Protein AF-A0A258BCK0-F1 (afdb_monomer)

Radius of gyration: 10.79 Å; Cα contacts (8 Å, |Δi|>4): 51; chains: 1; bounding box: 21×23×27 Å

Foldseek 3Di:
DCVVLQVQCVVVVHHWAQPVVVVCRNDIHDDDDDPVSVVSVVVSSVVVVVD

Sequence (51 aa):
AGARINLELLKRGIIVRPVGNYGLPQWLRISIGLPEENAAFIAALQEILAK

Structure (mmCIF, N/CA/C/O backbone):
data_AF-A0A258BCK0-F1
#
_entry.id   AF-A0A258BCK0-F1
#
loop_
_atom_site.group_PDB
_atom_site.id
_atom_site.type_symbol
_atom_site.label_atom_id
_atom_site.label_alt_id
_atom_site.label_comp_id
_atom_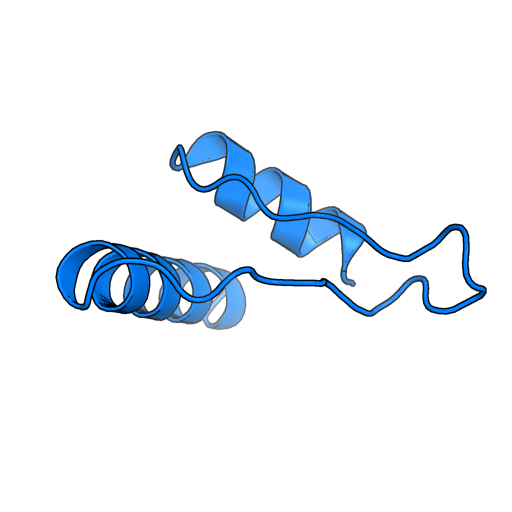site.label_asym_id
_atom_site.label_entity_id
_atom_site.label_seq_id
_atom_site.pdbx_PDB_ins_code
_atom_site.Cartn_x
_atom_site.Cartn_y
_atom_site.Cartn_z
_atom_site.occupancy
_atom_site.B_iso_or_equiv
_atom_site.auth_seq_id
_atom_site.auth_comp_id
_atom_site.auth_asym_id
_atom_site.auth_atom_id
_atom_site.pdbx_PDB_model_num
ATOM 1 N N . ALA A 1 1 ? -0.704 -9.848 -8.775 1.00 67.06 1 ALA A N 1
ATOM 2 C CA . ALA A 1 1 ? -1.096 -9.620 -7.366 1.00 67.06 1 ALA A CA 1
ATOM 3 C C . ALA A 1 1 ? -1.205 -8.129 -7.036 1.00 67.06 1 ALA A C 1
ATOM 5 O O . ALA A 1 1 ? -2.284 -7.704 -6.645 1.00 67.06 1 ALA A O 1
ATOM 6 N N . GLY A 1 2 ? -0.154 -7.329 -7.267 1.00 79.25 2 GLY A N 1
ATOM 7 C CA . GLY A 1 2 ? -0.134 -5.888 -6.959 1.00 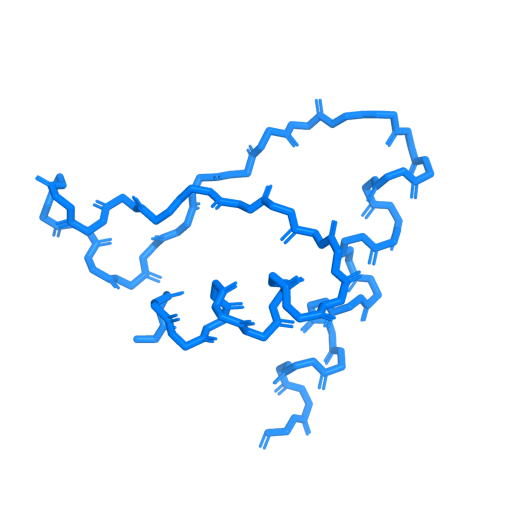79.25 2 GLY A CA 1
ATOM 8 C C . GLY A 1 2 ? -1.313 -5.080 -7.517 1.00 79.25 2 GLY A C 1
ATOM 9 O O . GLY A 1 2 ? -1.913 -4.308 -6.782 1.00 79.25 2 GLY A O 1
ATOM 10 N N . ALA A 1 3 ? -1.729 -5.320 -8.767 1.00 82.94 3 ALA A N 1
ATOM 11 C CA . ALA A 1 3 ? -2.893 -4.640 -9.356 1.00 82.94 3 ALA A CA 1
ATOM 12 C C . ALA A 1 3 ? -4.224 -4.938 -8.631 1.00 82.94 3 ALA A C 1
ATOM 14 O O . ALA A 1 3 ? -5.045 -4.038 -8.473 1.00 82.94 3 ALA A O 1
ATOM 15 N N . ARG A 1 4 ? -4.421 -6.174 -8.143 1.00 89.44 4 ARG A N 1
ATOM 16 C CA . ARG A 1 4 ? -5.608 -6.558 -7.357 1.00 89.44 4 ARG A CA 1
ATOM 17 C C . ARG A 1 4 ? -5.637 -5.798 -6.035 1.00 89.44 4 ARG A C 1
ATOM 19 O O . ARG A 1 4 ? -6.636 -5.170 -5.716 1.00 89.44 4 ARG A O 1
ATOM 26 N N . ILE A 1 5 ? -4.527 -5.832 -5.297 1.00 90.44 5 ILE A N 1
ATOM 27 C CA . ILE A 1 5 ? -4.423 -5.167 -3.991 1.00 90.44 5 ILE A CA 1
ATOM 28 C C . ILE A 1 5 ? -4.564 -3.649 -4.142 1.00 90.44 5 ILE A C 1
ATOM 30 O O . ILE A 1 5 ? -5.266 -3.031 -3.353 1.00 90.44 5 ILE A O 1
ATOM 34 N N . ASN A 1 6 ? -3.991 -3.058 -5.196 1.00 91.12 6 ASN A N 1
ATOM 35 C CA . ASN A 1 6 ? -4.179 -1.643 -5.512 1.00 91.12 6 ASN A CA 1
ATOM 36 C C . ASN A 1 6 ? -5.662 -1.261 -5.643 1.00 91.12 6 ASN A C 1
ATOM 38 O O . ASN A 1 6 ? -6.089 -0.272 -5.062 1.00 91.12 6 ASN A O 1
ATOM 42 N N . LEU A 1 7 ? -6.448 -2.044 -6.390 1.00 91.19 7 LEU A N 1
ATOM 43 C CA . LEU A 1 7 ? -7.877 -1.776 -6.578 1.00 91.19 7 LEU A CA 1
ATOM 44 C C . LEU A 1 7 ? -8.665 -1.897 -5.269 1.00 91.19 7 LEU A C 1
ATOM 46 O O . LEU A 1 7 ? -9.542 -1.079 -5.008 1.00 91.19 7 LEU A O 1
ATOM 50 N N . GLU A 1 8 ? -8.352 -2.892 -4.439 1.00 92.88 8 GLU A N 1
ATOM 51 C CA . GLU A 1 8 ? -9.026 -3.075 -3.149 1.00 92.88 8 GLU A CA 1
ATOM 52 C C . GLU A 1 8 ? -8.678 -1.969 -2.143 1.00 92.88 8 GLU A C 1
ATOM 54 O O . GLU A 1 8 ? -9.559 -1.494 -1.427 1.00 92.88 8 GLU A O 1
ATOM 59 N N . LEU 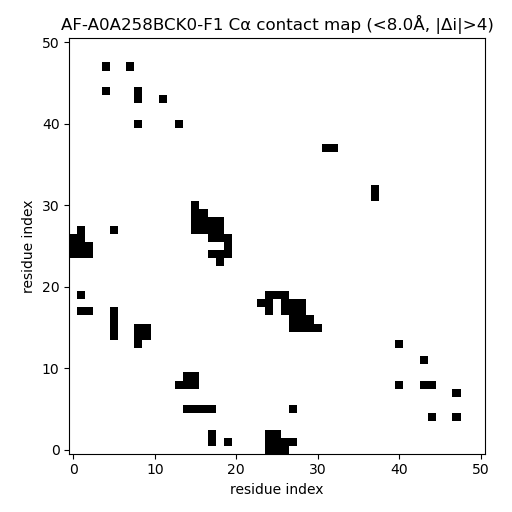A 1 9 ? -7.426 -1.503 -2.127 1.00 92.31 9 LEU A N 1
ATOM 60 C CA . LEU 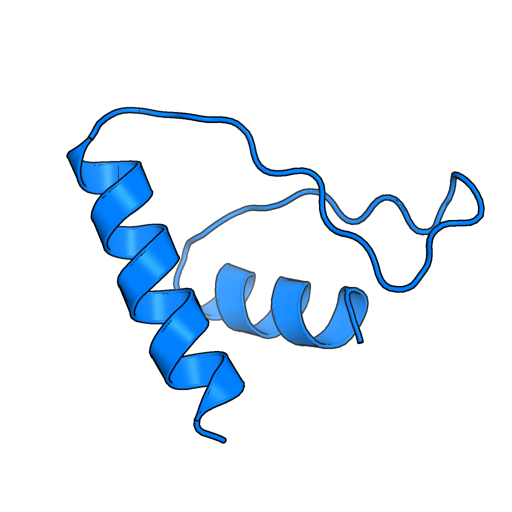A 1 9 ? -7.012 -0.344 -1.330 1.00 92.31 9 LEU A CA 1
ATOM 61 C C . LEU A 1 9 ? -7.686 0.944 -1.823 1.00 92.31 9 LEU A C 1
ATOM 63 O O . LEU A 1 9 ? -8.205 1.710 -1.012 1.00 92.31 9 LEU A O 1
ATOM 67 N N . LEU A 1 10 ? -7.770 1.137 -3.144 1.00 92.06 10 LEU A N 1
ATOM 68 C CA . LEU A 1 10 ? -8.419 2.299 -3.754 1.00 92.06 10 LEU A CA 1
ATOM 69 C C . LEU A 1 10 ? -9.898 2.405 -3.349 1.00 92.06 10 LEU A C 1
ATOM 71 O O . LEU A 1 10 ? -10.363 3.487 -3.002 1.00 92.06 10 LEU A O 1
ATOM 75 N N . LYS A 1 11 ? -10.631 1.281 -3.329 1.00 92.69 11 LYS A N 1
ATOM 76 C CA . LYS A 1 11 ? -12.037 1.228 -2.877 1.00 92.69 11 LYS A CA 1
ATOM 77 C C . LYS A 1 11 ? -12.221 1.661 -1.420 1.00 92.69 11 LYS A C 1
ATOM 79 O O . LYS A 1 11 ? -13.303 2.105 -1.053 1.00 92.69 11 LYS A O 1
ATOM 84 N N . ARG A 1 12 ? -11.180 1.524 -0.599 1.00 91.00 12 ARG A N 1
ATOM 85 C CA . ARG A 1 12 ? -11.153 1.912 0.820 1.00 91.00 12 ARG A CA 1
ATOM 86 C C . ARG A 1 12 ? -10.623 3.336 1.033 1.00 91.00 12 ARG A C 1
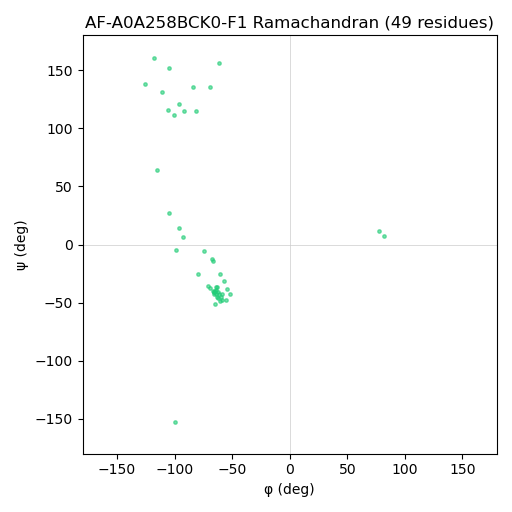ATOM 88 O O . ARG A 1 12 ? -10.414 3.738 2.170 1.00 91.00 12 ARG A O 1
ATOM 95 N N . GLY A 1 13 ? -10.388 4.089 -0.046 1.00 92.00 13 GLY A N 1
ATOM 96 C CA . GLY A 1 13 ? -9.857 5.453 0.005 1.00 92.00 13 GLY A CA 1
ATOM 97 C C . GLY A 1 13 ? -8.337 5.538 0.164 1.00 92.00 13 GLY A C 1
ATOM 98 O O . GLY A 1 13 ? -7.810 6.633 0.329 1.00 92.00 13 GLY A O 1
ATOM 99 N N . ILE A 1 14 ? -7.614 4.415 0.089 1.00 92.69 14 ILE A N 1
ATOM 100 C CA . ILE A 1 14 ? -6.159 4.383 0.253 1.00 92.69 14 ILE A CA 1
ATOM 101 C C . ILE A 1 14 ? -5.492 4.312 -1.121 1.00 92.69 14 ILE A C 1
ATOM 103 O O . ILE A 1 14 ? -5.574 3.309 -1.832 1.00 92.69 14 ILE A O 1
ATOM 107 N N . ILE A 1 15 ? -4.811 5.391 -1.502 1.00 92.12 15 ILE A N 1
ATOM 108 C CA . ILE A 1 15 ? -4.173 5.517 -2.814 1.00 92.12 15 ILE A CA 1
ATOM 109 C C . ILE A 1 15 ? -2.722 5.037 -2.723 1.00 92.12 15 ILE A C 1
ATOM 111 O O . ILE A 1 15 ? -1.882 5.672 -2.090 1.00 92.12 15 ILE A O 1
ATOM 115 N N . VAL A 1 16 ? -2.401 3.946 -3.419 1.00 90.19 16 VAL A N 1
ATOM 116 C CA . VAL A 1 16 ? -1.024 3.454 -3.592 1.00 90.19 16 VAL A CA 1
ATOM 117 C C . VAL A 1 16 ? -0.632 3.475 -5.068 1.00 90.19 16 VAL A C 1
ATOM 119 O O . VAL A 1 16 ? -1.490 3.561 -5.947 1.00 90.19 16 VAL A O 1
ATOM 122 N N . ARG A 1 17 ? 0.672 3.443 -5.376 1.00 89.69 17 ARG A N 1
ATOM 123 C CA . ARG A 1 17 ? 1.137 3.450 -6.772 1.00 89.69 17 ARG A CA 1
ATOM 124 C C . ARG A 1 17 ? 1.633 2.070 -7.204 1.00 89.69 17 ARG A C 1
ATOM 126 O O . ARG A 1 17 ? 2.654 1.615 -6.686 1.00 89.69 17 ARG A O 1
ATOM 133 N N . PRO A 1 18 ? 0.979 1.405 -8.173 1.00 87.19 18 PRO A N 1
ATOM 134 C CA . PRO A 1 18 ? 1.520 0.190 -8.765 1.00 87.19 18 PRO A CA 1
ATOM 135 C C . PRO A 1 18 ? 2.758 0.521 -9.600 1.00 87.19 18 PRO A C 1
ATOM 137 O O . PRO A 1 18 ? 2.761 1.465 -10.386 1.00 87.19 18 PRO A O 1
ATOM 140 N N . VAL A 1 19 ? 3.811 -0.281 -9.451 1.00 86.06 19 VAL A N 1
ATOM 141 C CA . VAL A 1 19 ? 5.077 -0.124 -10.195 1.00 86.06 19 VAL A CA 1
ATOM 142 C C . VAL A 1 19 ? 5.218 -1.165 -11.306 1.00 86.06 19 VAL A C 1
ATOM 144 O O . VAL A 1 19 ? 6.320 -1.503 -11.728 1.00 86.06 19 VAL A O 1
ATOM 147 N N . GLY A 1 20 ? 4.090 -1.651 -11.833 1.00 81.75 20 GLY A N 1
ATOM 148 C CA . GLY A 1 20 ? 4.082 -2.630 -12.922 1.00 81.75 20 GLY A CA 1
ATOM 149 C C . GLY A 1 20 ? 4.827 -2.156 -14.171 1.00 81.75 20 GLY A C 1
ATOM 150 O O . GLY A 1 20 ? 5.486 -2.958 -14.823 1.00 81.75 20 GLY A O 1
ATOM 151 N N . ASN A 1 21 ? 4.826 -0.846 -14.436 1.00 80.50 21 ASN A N 1
ATOM 152 C CA . ASN A 1 21 ? 5.554 -0.243 -15.555 1.00 80.50 21 ASN A CA 1
ATOM 153 C C . ASN A 1 21 ? 7.091 -0.313 -15.416 1.00 80.50 21 ASN A C 1
ATOM 155 O O . ASN A 1 21 ? 7.798 -0.053 -16.381 1.00 80.50 21 ASN A O 1
ATOM 159 N N . TYR A 1 22 ? 7.614 -0.667 -14.236 1.00 81.31 22 TYR A N 1
ATOM 160 C CA . TYR A 1 22 ? 9.046 -0.874 -13.976 1.00 81.31 22 TYR A CA 1
ATOM 161 C C . TYR A 1 22 ? 9.461 -2.355 -14.072 1.00 81.31 22 TYR A C 1
ATOM 163 O O . TYR A 1 22 ? 10.517 -2.733 -13.578 1.00 81.31 22 TYR A O 1
ATOM 171 N N . GLY A 1 23 ? 8.617 -3.222 -14.643 1.00 83.88 23 GLY A N 1
ATOM 172 C CA . GLY A 1 23 ? 8.868 -4.669 -14.682 1.00 83.88 23 GLY A CA 1
ATOM 173 C C . GLY A 1 23 ? 8.571 -5.385 -13.359 1.00 83.88 23 GLY A C 1
ATOM 174 O O . GLY A 1 23 ? 8.896 -6.558 -13.203 1.00 83.88 23 GLY A O 1
ATOM 175 N N . LEU A 1 24 ? 7.911 -4.703 -12.414 1.00 84.81 24 LEU A N 1
ATOM 176 C CA . LEU A 1 24 ? 7.548 -5.221 -11.092 1.00 84.81 24 LEU A CA 1
ATOM 177 C C . LEU A 1 24 ? 6.013 -5.322 -10.928 1.00 84.81 24 LEU A C 1
ATOM 179 O O . LEU A 1 24 ? 5.423 -4.650 -10.080 1.00 84.81 24 LEU A O 1
ATOM 183 N N . PRO A 1 25 ? 5.317 -6.172 -11.711 1.00 81.56 25 PRO A N 1
ATOM 184 C CA . PRO A 1 25 ? 3.846 -6.226 -11.777 1.00 81.56 25 PRO A CA 1
ATOM 185 C C . PRO A 1 25 ? 3.164 -6.705 -10.486 1.00 81.56 25 PRO A C 1
ATOM 187 O O . PRO A 1 25 ? 1.945 -6.583 -10.323 1.00 81.56 25 PRO A O 1
ATOM 190 N N . GLN A 1 26 ? 3.929 -7.282 -9.559 1.00 87.38 26 GLN A N 1
ATOM 191 C CA . GLN A 1 26 ? 3.429 -7.740 -8.265 1.00 87.38 26 GLN A CA 1
ATOM 192 C C . GLN A 1 26 ? 3.685 -6.754 -7.122 1.00 87.38 26 GLN A C 1
ATOM 194 O O . GLN A 1 26 ? 3.167 -6.977 -6.033 1.00 87.38 26 GLN A O 1
ATOM 199 N N . TRP A 1 27 ? 4.403 -5.660 -7.378 1.00 87.94 27 TRP A N 1
ATOM 200 C CA . TRP A 1 27 ? 4.863 -4.737 -6.349 1.00 87.94 27 TRP A CA 1
ATOM 201 C C . TRP A 1 27 ? 4.056 -3.440 -6.342 1.00 87.94 27 TRP A C 1
ATOM 203 O O . TRP A 1 27 ? 3.529 -2.984 -7.364 1.00 87.94 27 TRP A O 1
ATOM 213 N N . LEU A 1 28 ? 3.979 -2.837 -5.160 1.00 89.50 28 LEU A N 1
ATOM 214 C CA . LEU A 1 28 ? 3.332 -1.556 -4.911 1.00 89.50 28 LEU A CA 1
ATOM 215 C C . LEU A 1 28 ? 4.339 -0.633 -4.237 1.00 89.50 28 LEU A C 1
ATOM 217 O O . LEU A 1 28 ? 5.070 -1.052 -3.343 1.00 89.50 28 LEU A O 1
ATOM 221 N N . ARG A 1 29 ? 4.359 0.629 -4.660 1.00 91.06 29 ARG A N 1
ATOM 222 C CA . ARG A 1 29 ? 5.082 1.689 -3.970 1.00 91.06 29 ARG A CA 1
ATOM 223 C C . ARG A 1 29 ? 4.112 2.422 -3.059 1.00 91.06 29 ARG A C 1
ATOM 225 O O . ARG A 1 29 ? 3.121 2.989 -3.528 1.00 91.06 29 ARG A O 1
ATOM 232 N N . ILE A 1 30 ? 4.434 2.424 -1.775 1.00 90.25 30 ILE A N 1
ATOM 233 C CA . ILE A 1 30 ? 3.660 3.078 -0.723 1.00 90.25 30 ILE A CA 1
ATOM 234 C C . ILE A 1 30 ? 4.483 4.264 -0.226 1.00 90.25 30 ILE A C 1
ATOM 236 O O . ILE A 1 30 ? 5.681 4.124 0.022 1.00 90.25 30 ILE A O 1
ATOM 240 N N . SER A 1 31 ? 3.856 5.432 -0.132 1.00 90.38 31 SER A N 1
ATOM 241 C CA . SER A 1 31 ? 4.452 6.581 0.548 1.00 90.38 31 SER A CA 1
ATOM 242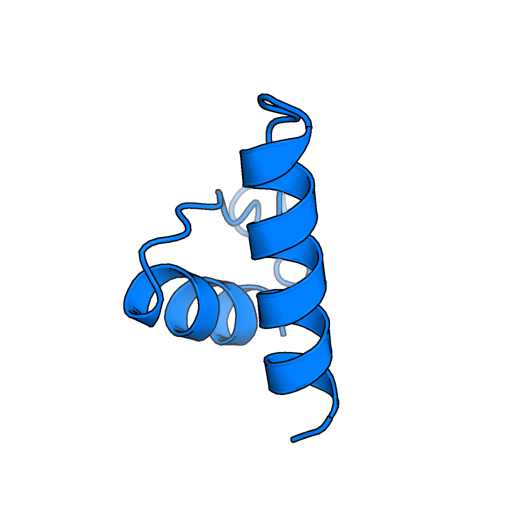 C C . SER A 1 31 ? 4.160 6.459 2.039 1.00 90.38 31 SER A C 1
ATOM 244 O O . SER A 1 31 ? 3.032 6.149 2.407 1.00 90.38 31 SER A O 1
ATOM 246 N N . ILE A 1 32 ? 5.160 6.704 2.882 1.00 90.88 32 ILE A N 1
ATOM 247 C CA . ILE A 1 32 ? 4.965 6.724 4.333 1.00 90.88 32 ILE A CA 1
ATOM 248 C C . ILE A 1 32 ? 4.396 8.088 4.716 1.00 90.88 32 ILE A C 1
ATOM 250 O O . ILE A 1 32 ? 5.051 9.108 4.498 1.00 90.88 32 ILE A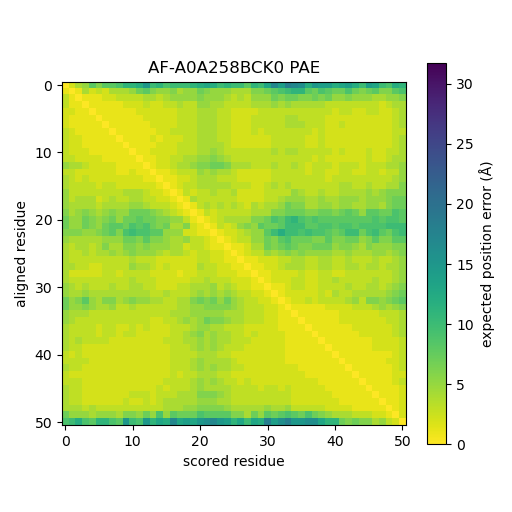 O 1
ATOM 254 N N . GLY A 1 33 ? 3.164 8.082 5.220 1.00 89.75 33 GLY A N 1
ATOM 255 C CA . GLY A 1 33 ? 2.452 9.272 5.679 1.00 89.75 33 GLY A CA 1
ATOM 256 C C . GLY A 1 33 ? 2.509 9.422 7.195 1.00 89.75 33 GLY A C 1
ATOM 257 O O . GLY A 1 33 ? 3.428 8.927 7.860 1.00 89.75 33 GLY A O 1
ATOM 258 N N . LEU A 1 34 ? 1.495 10.083 7.747 1.00 94.38 34 LEU A N 1
ATOM 259 C CA . LEU A 1 34 ? 1.276 10.196 9.182 1.00 94.38 34 LEU A CA 1
ATOM 260 C C . LEU A 1 34 ? 1.056 8.813 9.825 1.00 94.38 34 LEU A C 1
ATOM 262 O O . LEU A 1 34 ? 0.608 7.872 9.162 1.00 94.38 34 LEU A O 1
ATOM 266 N N . PRO A 1 35 ? 1.326 8.662 11.135 1.00 95.50 35 PRO A N 1
ATOM 267 C CA . PRO A 1 35 ? 1.124 7.395 11.839 1.00 95.50 35 PRO A CA 1
ATOM 268 C C . PRO A 1 35 ? -0.297 6.828 11.701 1.00 95.50 35 PRO A C 1
ATOM 270 O O . PRO A 1 35 ?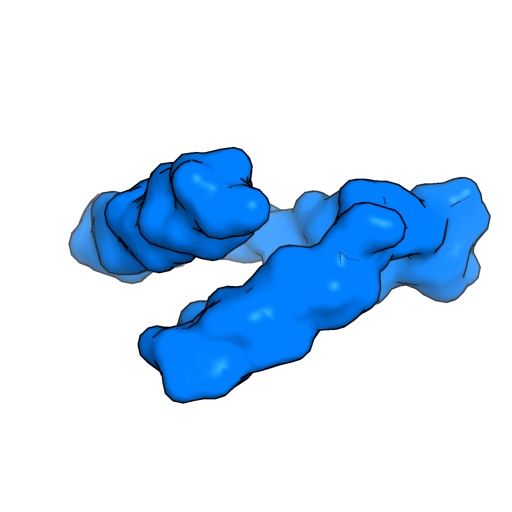 -0.457 5.620 11.538 1.00 95.50 35 PRO A O 1
ATOM 273 N N . GLU A 1 36 ? -1.316 7.689 11.716 1.00 94.69 36 GLU A N 1
ATOM 274 C CA . GLU A 1 36 ? -2.722 7.304 11.537 1.00 94.69 36 GLU A CA 1
ATOM 275 C C . GLU A 1 36 ? -3.026 6.779 10.126 1.00 94.69 36 GLU A C 1
ATOM 277 O O . GLU A 1 36 ? -3.705 5.762 9.979 1.00 94.69 36 GLU A O 1
ATOM 282 N N . GLU A 1 37 ? -2.453 7.397 9.089 1.00 93.19 37 GLU A N 1
ATOM 283 C CA . GLU A 1 37 ? -2.592 6.952 7.698 1.00 93.19 37 GLU A CA 1
ATOM 284 C C . GLU A 1 37 ? -1.921 5.588 7.501 1.00 93.19 37 GLU A C 1
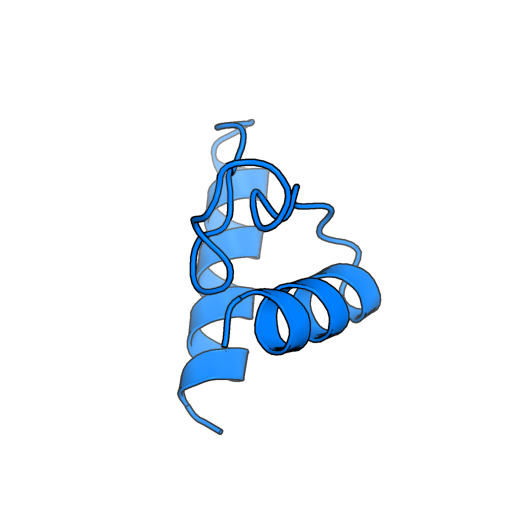ATOM 286 O O . GLU A 1 37 ? -2.474 4.690 6.861 1.00 93.19 37 GLU A O 1
ATOM 291 N N . ASN A 1 38 ? -0.748 5.402 8.112 1.00 93.38 38 ASN A N 1
ATOM 292 C CA . ASN A 1 38 ? -0.025 4.134 8.075 1.00 93.38 38 ASN A CA 1
ATOM 293 C C . ASN A 1 38 ? -0.804 3.030 8.810 1.00 93.38 38 ASN A C 1
ATOM 295 O O . ASN A 1 38 ? -0.882 1.905 8.314 1.00 93.38 38 ASN A O 1
ATOM 299 N N . ALA A 1 39 ? -1.418 3.340 9.956 1.00 94.38 39 ALA A N 1
ATOM 300 C CA . ALA A 1 39 ? -2.254 2.395 10.694 1.00 94.38 39 ALA A CA 1
ATOM 301 C C . ALA A 1 39 ? -3.495 1.977 9.886 1.00 94.38 39 ALA A C 1
ATOM 303 O O . ALA A 1 39 ? -3.778 0.781 9.776 1.00 94.38 39 ALA A O 1
ATOM 304 N N . ALA A 1 40 ? -4.185 2.936 9.260 1.00 93.12 40 ALA A N 1
ATOM 305 C CA . ALA A 1 40 ? -5.324 2.663 8.385 1.00 93.12 40 ALA A CA 1
ATOM 306 C C . ALA A 1 40 ? -4.927 1.797 7.176 1.00 93.12 40 ALA A C 1
ATOM 308 O O . ALA A 1 40 ? -5.627 0.838 6.839 1.00 93.12 40 ALA A O 1
ATOM 309 N N . PHE A 1 41 ? -3.775 2.080 6.558 1.00 94.19 41 PHE A N 1
ATOM 310 C CA . PHE A 1 41 ? -3.231 1.267 5.470 1.00 94.19 41 PHE A CA 1
ATOM 311 C C . PHE A 1 41 ? -2.948 -0.176 5.902 1.00 94.19 41 PHE A C 1
ATOM 313 O O . PHE A 1 41 ? -3.359 -1.108 5.208 1.00 94.19 41 PHE A O 1
ATOM 320 N N . ILE A 1 42 ? -2.273 -0.374 7.038 1.00 93.62 42 ILE A N 1
ATOM 321 C CA . ILE A 1 42 ? -1.924 -1.709 7.541 1.00 93.62 42 ILE A CA 1
ATOM 322 C C . ILE A 1 42 ? -3.188 -2.520 7.842 1.00 93.62 42 ILE A C 1
ATOM 324 O O . ILE A 1 42 ? -3.282 -3.665 7.399 1.00 93.62 42 ILE A O 1
ATOM 328 N N . ALA A 1 43 ? -4.170 -1.925 8.526 1.00 94.50 43 ALA A N 1
ATOM 329 C CA . ALA A 1 43 ? -5.441 -2.582 8.825 1.00 94.50 43 ALA A CA 1
ATOM 330 C C . ALA A 1 43 ? -6.168 -3.013 7.540 1.00 94.50 43 ALA A C 1
ATOM 332 O O . ALA A 1 43 ? -6.545 -4.176 7.383 1.00 94.50 43 ALA A O 1
ATOM 333 N N . ALA A 1 44 ? -6.273 -2.107 6.562 1.00 93.50 44 ALA A N 1
ATOM 334 C CA . ALA A 1 44 ? -6.888 -2.420 5.280 1.00 93.50 44 ALA A CA 1
ATOM 335 C C . ALA A 1 44 ? -6.141 -3.524 4.518 1.00 93.50 44 ALA A C 1
ATOM 337 O O . ALA A 1 44 ? -6.769 -4.402 3.924 1.00 93.50 44 ALA A O 1
ATOM 338 N N . LEU A 1 45 ? -4.808 -3.501 4.539 1.00 92.81 45 LEU A N 1
ATOM 339 C CA . LEU A 1 45 ? -3.989 -4.516 3.888 1.00 92.81 45 LEU A CA 1
ATOM 340 C C . LEU A 1 45 ? -4.191 -5.897 4.525 1.00 92.81 45 LEU A C 1
ATOM 342 O O . LEU A 1 45 ? -4.330 -6.877 3.795 1.00 92.81 45 LEU A O 1
ATOM 346 N N . GLN A 1 46 ? -4.252 -5.982 5.857 1.00 94.12 46 GLN A N 1
ATOM 347 C CA . GLN A 1 46 ? -4.515 -7.235 6.571 1.00 94.12 46 GLN A CA 1
ATOM 348 C C . GLN A 1 46 ? -5.864 -7.841 6.172 1.00 94.12 46 GLN A C 1
ATOM 350 O O . GLN A 1 46 ? -5.931 -9.026 5.854 1.00 94.12 46 GLN A O 1
ATOM 355 N N . GLU A 1 47 ? -6.920 -7.032 6.104 1.00 92.62 47 GLU A N 1
ATOM 356 C CA . GLU A 1 47 ? -8.241 -7.505 5.679 1.00 92.62 47 GLU A CA 1
ATOM 357 C C . GLU A 1 47 ? -8.271 -7.996 4.222 1.00 92.62 47 GLU A C 1
ATOM 359 O O . GLU A 1 47 ? -8.973 -8.954 3.904 1.00 92.62 47 GLU A O 1
ATOM 364 N N . ILE A 1 48 ? -7.522 -7.349 3.322 1.00 91.12 48 ILE A N 1
ATOM 365 C CA . ILE A 1 48 ? -7.439 -7.748 1.908 1.00 91.12 48 ILE A CA 1
ATOM 366 C C . ILE A 1 48 ? -6.666 -9.062 1.745 1.00 91.12 48 ILE A C 1
ATOM 368 O O . ILE A 1 48 ? -6.990 -9.850 0.857 1.00 91.12 48 ILE A O 1
ATOM 372 N N . LEU A 1 49 ? -5.628 -9.279 2.560 1.00 89.00 49 LEU A N 1
ATOM 373 C CA . LEU A 1 49 ? -4.792 -10.483 2.521 1.00 89.00 49 LEU A CA 1
ATOM 374 C C . LEU A 1 49 ? -5.425 -11.683 3.234 1.00 89.00 49 LEU A C 1
ATOM 376 O O . LEU A 1 49 ? -5.104 -12.815 2.891 1.00 89.00 49 LEU A O 1
ATOM 380 N N . ALA A 1 50 ? -6.314 -11.449 4.201 1.00 86.31 50 ALA A N 1
ATOM 381 C CA . ALA A 1 50 ? -7.073 -12.499 4.880 1.00 86.31 50 ALA A CA 1
ATOM 382 C C . ALA A 1 50 ? -8.209 -13.100 4.020 1.00 86.31 50 ALA A C 1
ATOM 384 O O . ALA A 1 50 ? -8.855 -14.055 4.448 1.00 86.31 50 ALA A O 1
ATOM 385 N N . LYS A 1 51 ? -8.454 -12.537 2.830 1.00 62.06 51 LYS A N 1
ATOM 386 C CA . LYS A 1 51 ? -9.398 -13.015 1.809 1.00 62.06 51 LYS A CA 1
ATOM 387 C C . LYS A 1 51 ? -8.676 -13.697 0.652 1.00 62.06 51 LYS A C 1
ATOM 389 O O . LYS A 1 51 ? -9.173 -14.760 0.230 1.00 62.06 51 LYS A O 1
#

Nearest PDB structures (foldseek):
  3get-assembly1_A  TM=9.768E-01  e=1.135E-01  Campylobacter jejuni subsp. jejuni NCTC 11168 = ATCC 700819
  3get-assembly1_B  TM=9.773E-01  e=1.218E-01  Campylobacter jejuni subsp. jejuni NCTC 11168 = ATCC 700819
  3p1t-assembly1_A  TM=9.211E-01  e=8.006E-02  Burkholderia pseudomallei
  6pd2-assembly2_B  TM=7.262E-01  e=4.609E+00  Treponema denticola ATCC 35405

Mean predicted aligned error: 3.58 Å

Solvent-accessible surface area (backbone atoms only — not comparable to full-atom values): 3097 Å² total; per-residue (Å²): 99,22,65,60,54,44,54,59,36,44,77,71,74,43,87,64,45,71,38,41,91,75,80,36,54,60,39,69,50,73,83,88,67,54,72,68,57,48,50,54,49,51,54,53,50,52,60,61,69,76,105

pLDDT: mean 88.94, std 6.42, range [62.06, 95.5]

Secondary structure (DSSP, 8-state):
-HHHHHHHHHHTT---EE-GGGT-TT-EE-----HHHHHHHHHHHHHHHT-